Protein AF-A0A3D3LRQ9-F1 (afdb_monomer_lite)

Structure (mmCIF, N/CA/C/O backbone):
data_AF-A0A3D3LRQ9-F1
#
_entry.id   AF-A0A3D3LRQ9-F1
#
loop_
_atom_site.group_PDB
_atom_site.id
_atom_site.type_symbol
_atom_site.label_atom_id
_atom_site.label_alt_id
_atom_site.label_comp_id
_atom_site.label_asym_id
_atom_site.label_entity_id
_atom_site.label_seq_id
_atom_site.pdbx_PDB_ins_code
_atom_site.Cartn_x
_atom_site.Cartn_y
_atom_site.Cartn_z
_atom_site.occupancy
_atom_site.B_iso_or_equiv
_atom_site.auth_seq_id
_atom_site.auth_comp_id
_atom_site.auth_asym_id
_atom_site.auth_atom_id
_atom_site.pdbx_PDB_model_num
ATOM 1 N N . MET A 1 1 ? 35.166 -16.333 -10.975 1.00 52.75 1 MET A N 1
ATOM 2 C CA . MET A 1 1 ? 34.189 -16.668 -9.910 1.00 52.75 1 MET A CA 1
ATOM 3 C C . MET A 1 1 ? 33.954 -15.536 -8.901 1.00 52.75 1 MET A C 1
ATOM 5 O O . MET A 1 1 ? 32.808 -15.306 -8.561 1.00 52.75 1 MET A O 1
ATOM 9 N N . ARG A 1 2 ? 34.980 -14.784 -8.459 1.00 55.00 2 ARG A N 1
ATOM 10 C CA . ARG A 1 2 ? 34.806 -13.659 -7.507 1.00 55.00 2 ARG A CA 1
ATOM 11 C C . ARG A 1 2 ? 34.068 -12.430 -8.078 1.00 55.00 2 ARG A C 1
ATOM 13 O O . ARG A 1 2 ? 33.308 -11.805 -7.355 1.00 55.00 2 ARG A O 1
ATOM 20 N N . LEU A 1 3 ? 34.226 -12.139 -9.375 1.00 55.12 3 LEU A N 1
ATOM 21 C CA . LEU A 1 3 ? 33.551 -11.013 -10.046 1.00 55.12 3 LEU A CA 1
ATOM 22 C C . LEU A 1 3 ? 32.028 -11.217 -10.179 1.00 55.12 3 LEU A C 1
ATOM 24 O O . LEU A 1 3 ? 31.265 -10.279 -10.002 1.00 55.12 3 LEU A O 1
ATOM 28 N N . ILE A 1 4 ? 31.590 -12.454 -10.438 1.00 61.25 4 ILE A N 1
ATOM 29 C CA . ILE A 1 4 ? 30.167 -12.799 -10.615 1.00 61.25 4 ILE A CA 1
ATOM 30 C C . ILE A 1 4 ? 29.409 -12.671 -9.287 1.00 61.25 4 ILE A C 1
ATOM 32 O O . ILE A 1 4 ? 28.310 -12.130 -9.259 1.00 61.25 4 ILE A O 1
ATOM 36 N N . ILE A 1 5 ? 30.025 -13.099 -8.180 1.00 60.03 5 ILE A N 1
ATOM 37 C CA . ILE A 1 5 ? 29.439 -12.988 -6.835 1.00 60.03 5 ILE A CA 1
ATOM 38 C C . ILE A 1 5 ? 29.293 -11.511 -6.427 1.00 60.03 5 ILE A C 1
ATOM 40 O O . ILE A 1 5 ? 28.262 -11.129 -5.884 1.00 60.03 5 ILE A O 1
ATOM 44 N N . PHE A 1 6 ? 30.280 -10.668 -6.755 1.00 56.09 6 PHE A N 1
A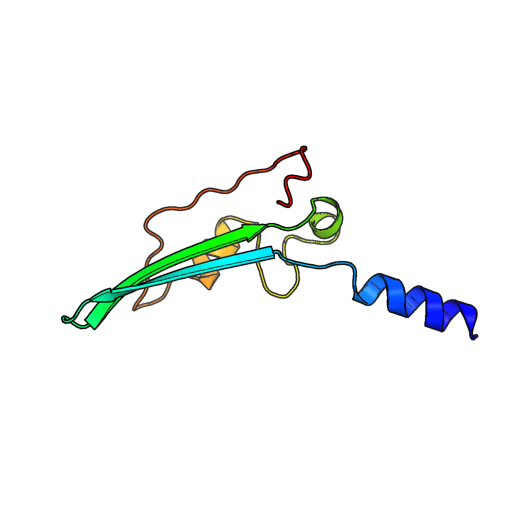TOM 45 C CA . PHE A 1 6 ? 30.227 -9.229 -6.474 1.00 56.09 6 PHE A CA 1
ATOM 46 C C . PHE A 1 6 ? 29.178 -8.497 -7.331 1.00 56.09 6 PHE A C 1
ATOM 48 O O . PHE A 1 6 ? 28.485 -7.608 -6.842 1.00 56.09 6 PHE A O 1
ATOM 55 N N . LEU A 1 7 ? 29.001 -8.901 -8.594 1.00 55.22 7 LEU A N 1
ATOM 56 C CA . LEU A 1 7 ? 27.971 -8.337 -9.473 1.00 55.22 7 LEU A CA 1
ATOM 57 C C . LEU A 1 7 ? 26.554 -8.724 -9.010 1.00 55.22 7 LEU A C 1
ATOM 59 O O . LEU A 1 7 ? 25.641 -7.904 -9.056 1.00 55.22 7 LEU A O 1
ATOM 63 N N . MET A 1 8 ? 26.381 -9.946 -8.500 1.00 54.25 8 MET A N 1
ATOM 64 C CA . MET A 1 8 ? 25.095 -10.448 -8.009 1.00 54.25 8 MET A CA 1
ATOM 65 C C . MET A 1 8 ? 24.639 -9.744 -6.718 1.00 54.25 8 MET A C 1
ATOM 67 O O . MET A 1 8 ? 23.446 -9.508 -6.547 1.00 54.25 8 MET A O 1
ATOM 71 N N . SER A 1 9 ? 25.565 -9.322 -5.847 1.00 52.03 9 SER A N 1
ATOM 72 C CA . SER A 1 9 ? 25.213 -8.552 -4.642 1.00 52.03 9 SER A CA 1
ATOM 73 C C . SER A 1 9 ? 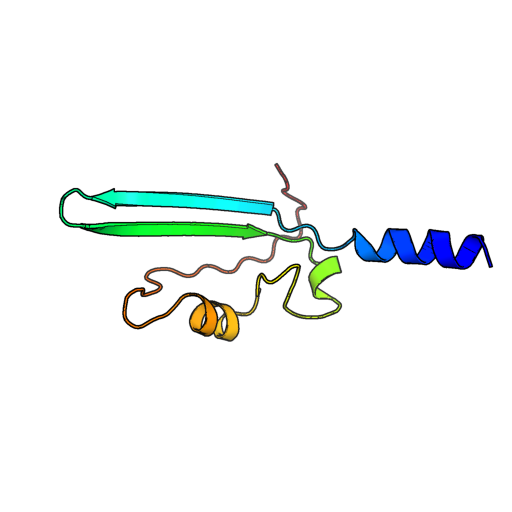24.678 -7.147 -4.934 1.00 52.03 9 SER A C 1
ATOM 75 O O . SER A 1 9 ? 23.866 -6.649 -4.164 1.00 52.03 9 SER A O 1
ATOM 77 N N . VAL A 1 10 ? 25.071 -6.513 -6.045 1.00 53.59 10 VAL A N 1
ATOM 78 C CA . VAL A 1 10 ? 24.601 -5.158 -6.402 1.00 53.59 10 VAL A CA 1
ATOM 79 C C . VAL A 1 10 ? 23.151 -5.179 -6.903 1.00 53.59 10 VAL A C 1
ATOM 81 O O . VAL A 1 10 ? 22.395 -4.245 -6.649 1.00 53.59 10 VAL A O 1
ATOM 84 N N . VAL A 1 11 ? 22.726 -6.272 -7.547 1.00 52.53 11 VAL A N 1
ATOM 85 C CA . VAL A 1 11 ? 21.341 -6.444 -8.022 1.00 52.53 11 VAL A CA 1
ATOM 86 C C . VAL A 1 11 ? 20.359 -6.562 -6.850 1.00 52.53 11 VAL A C 1
ATOM 88 O O . VAL A 1 11 ? 19.258 -6.017 -6.914 1.00 52.53 11 VAL A O 1
ATOM 91 N N . LEU A 1 12 ? 20.774 -7.199 -5.750 1.00 51.81 12 LEU A N 1
ATOM 92 C CA . LEU A 1 12 ? 19.915 -7.472 -4.591 1.00 51.81 12 LEU A CA 1
ATOM 93 C C . LEU A 1 12 ? 19.542 -6.228 -3.762 1.00 51.81 12 LEU A C 1
ATOM 95 O O . LEU A 1 12 ? 18.613 -6.302 -2.965 1.00 51.81 12 LEU A O 1
ATOM 99 N N . PHE A 1 13 ? 20.212 -5.088 -3.961 1.00 52.16 13 PHE A N 1
ATOM 100 C CA . PHE A 1 13 ? 19.945 -3.838 -3.229 1.00 52.16 13 PHE A CA 1
ATOM 101 C C . PHE A 1 13 ? 19.208 -2.769 -4.053 1.00 52.16 13 PHE A C 1
ATOM 103 O O . PHE A 1 13 ? 19.050 -1.639 -3.597 1.00 52.16 13 PHE A O 1
ATOM 110 N N . SER A 1 14 ? 18.753 -3.093 -5.265 1.00 55.62 14 SER A N 1
ATOM 111 C CA . SER A 1 14 ? 18.183 -2.094 -6.182 1.00 55.62 14 SER A CA 1
ATOM 112 C C . SER A 1 14 ? 16.742 -1.665 -5.848 1.00 55.62 14 SER A C 1
ATOM 114 O O . SER A 1 14 ? 16.344 -0.555 -6.187 1.00 55.62 14 SER A O 1
ATOM 116 N N . GLY A 1 15 ? 15.973 -2.471 -5.113 1.00 60.56 15 GLY A N 1
ATOM 117 C CA . GLY A 1 15 ? 14.542 -2.243 -4.877 1.00 60.56 15 GLY A CA 1
ATOM 118 C C . GLY A 1 15 ? 14.187 -1.493 -3.590 1.00 60.56 15 GLY A C 1
ATOM 119 O O . GLY A 1 15 ? 13.398 -2.006 -2.801 1.00 60.56 15 GLY A O 1
ATOM 120 N N . CYS A 1 16 ? 14.749 -0.310 -3.334 1.00 74.94 16 CYS A N 1
ATOM 121 C CA . CYS A 1 16 ? 14.331 0.480 -2.169 1.00 74.94 16 CYS A CA 1
ATOM 122 C C . CYS A 1 16 ? 12.943 1.112 -2.386 1.00 74.94 16 CYS A C 1
ATOM 124 O O . CYS A 1 16 ? 12.668 1.711 -3.432 1.00 74.94 16 CYS A O 1
ATOM 126 N N . VAL A 1 17 ? 12.085 1.011 -1.368 1.00 83.38 17 VAL A N 1
ATOM 127 C CA . VAL A 1 17 ? 10.805 1.724 -1.276 1.00 83.38 17 VAL A CA 1
ATOM 128 C C . VAL A 1 17 ? 10.911 2.719 -0.131 1.00 83.38 17 VAL A C 1
ATOM 130 O O . VAL A 1 17 ? 11.212 2.339 1.000 1.00 83.38 17 VAL A O 1
ATOM 133 N N . ASN A 1 18 ? 10.684 3.996 -0.420 1.00 85.69 18 ASN A N 1
ATOM 134 C CA . ASN A 1 18 ? 10.534 5.000 0.623 1.00 85.69 18 ASN A CA 1
ATOM 135 C C . ASN A 1 18 ? 9.086 4.949 1.109 1.00 85.69 18 ASN A C 1
ATOM 137 O O . ASN A 1 18 ? 8.179 5.075 0.290 1.00 85.69 18 ASN A O 1
ATOM 141 N N . LEU A 1 19 ? 8.876 4.725 2.405 1.00 87.12 19 LEU A N 1
ATOM 142 C CA . LEU A 1 19 ? 7.560 4.561 3.015 1.00 87.12 19 LEU A CA 1
ATOM 143 C C . LEU A 1 19 ? 7.375 5.586 4.130 1.00 87.12 19 LEU A C 1
ATOM 145 O O . LEU A 1 19 ? 8.149 5.647 5.080 1.00 87.12 19 LEU A O 1
ATOM 149 N N . THR A 1 20 ? 6.276 6.325 4.055 1.00 91.19 20 THR A N 1
ATOM 150 C CA . THR A 1 20 ? 5.738 7.113 5.158 1.00 91.19 20 THR A CA 1
ATOM 151 C C . THR A 1 20 ? 4.358 6.584 5.516 1.00 91.19 20 THR A C 1
ATOM 153 O O . THR A 1 20 ? 3.446 6.579 4.688 1.00 91.19 20 THR A O 1
ATOM 156 N N . GLN A 1 21 ? 4.195 6.172 6.770 1.00 92.19 21 GLN A N 1
ATOM 157 C CA . GLN A 1 21 ? 2.918 5.737 7.320 1.00 92.19 21 GLN A CA 1
ATOM 158 C C . GLN A 1 21 ? 2.479 6.695 8.424 1.00 92.19 21 GLN A C 1
ATOM 160 O O . GLN A 1 21 ? 3.241 7.000 9.342 1.00 92.19 21 GLN A O 1
ATOM 165 N N . LYS A 1 22 ? 1.225 7.137 8.356 1.00 95.19 22 LYS A N 1
ATOM 166 C CA . LYS A 1 22 ? 0.564 7.877 9.430 1.00 95.19 22 LYS A CA 1
ATOM 167 C C . LYS A 1 22 ? -0.694 7.132 9.846 1.00 95.19 22 LYS A C 1
ATOM 169 O O . LYS A 1 22 ? -1.574 6.911 9.020 1.00 95.19 22 LYS A O 1
ATOM 174 N N . THR A 1 23 ? -0.787 6.793 11.127 1.00 94.19 23 THR A N 1
ATOM 175 C CA . THR A 1 23 ? -1.949 6.109 11.704 1.00 94.19 23 THR A CA 1
ATOM 176 C C . THR A 1 23 ? -2.553 6.978 12.798 1.00 94.19 23 THR A C 1
ATOM 178 O O . THR A 1 23 ? -1.834 7.495 13.652 1.00 94.19 23 THR A O 1
ATOM 181 N N . VAL A 1 24 ? -3.872 7.140 12.772 1.00 95.75 24 VAL A N 1
ATOM 182 C CA . VAL A 1 24 ? -4.656 7.790 13.826 1.00 95.75 24 VAL A CA 1
ATOM 183 C C . VAL A 1 24 ? -5.638 6.764 14.365 1.00 95.75 24 VAL A C 1
ATOM 185 O O . VAL A 1 24 ? -6.370 6.161 13.584 1.00 95.75 24 VAL A O 1
ATOM 188 N N . ILE A 1 25 ? -5.649 6.578 15.683 1.00 95.00 25 ILE A N 1
ATOM 189 C CA . ILE A 1 25 ? -6.590 5.704 16.385 1.00 95.00 25 ILE A CA 1
ATOM 190 C C . ILE A 1 25 ? -7.395 6.583 17.336 1.00 95.00 25 ILE A C 1
ATOM 192 O O . ILE A 1 25 ? -6.827 7.336 18.129 1.00 95.00 25 ILE A O 1
ATOM 196 N N . ASN A 1 26 ? -8.710 6.503 17.222 1.00 95.06 26 ASN A N 1
ATOM 197 C CA . ASN A 1 26 ? -9.660 7.220 18.051 1.00 95.06 26 ASN A CA 1
ATOM 198 C C . ASN A 1 26 ? -10.007 6.390 19.292 1.00 95.06 26 ASN A C 1
ATOM 200 O O . ASN A 1 26 ? -9.828 5.173 19.332 1.00 95.06 26 ASN A O 1
ATOM 204 N N . PHE A 1 27 ? -10.538 7.053 20.317 1.00 94.94 27 PHE A N 1
ATOM 205 C CA . PHE A 1 27 ? -10.894 6.401 21.581 1.00 94.94 27 PHE A CA 1
ATOM 206 C C . PHE A 1 27 ? -12.019 5.363 21.436 1.00 94.94 27 PHE A C 1
ATOM 208 O O . PHE A 1 27 ? -12.094 4.415 22.210 1.00 94.94 27 PHE A O 1
ATOM 215 N N . ASP A 1 28 ? -12.873 5.522 20.425 1.00 93.69 28 ASP A N 1
ATOM 216 C CA . ASP A 1 28 ? -13.939 4.577 20.082 1.00 93.69 28 ASP A CA 1
ATOM 217 C C . ASP A 1 28 ? -13.434 3.316 19.354 1.00 93.69 28 ASP A C 1
ATOM 219 O O . ASP A 1 28 ? -14.230 2.457 18.981 1.00 93.69 28 ASP A O 1
ATOM 223 N N . GLY A 1 29 ? -12.119 3.194 19.145 1.00 88.38 29 GLY A N 1
ATOM 224 C CA . GLY A 1 29 ? -11.491 2.071 18.451 1.00 88.38 29 GLY A CA 1
ATOM 225 C C . GLY A 1 29 ? -11.490 2.195 16.926 1.00 88.38 29 GLY A C 1
ATOM 226 O O . GLY A 1 29 ? -10.874 1.365 16.257 1.00 88.38 29 GLY A O 1
ATOM 227 N N . SER A 1 30 ? -12.117 3.228 16.357 1.00 91.56 30 SER A N 1
ATOM 228 C CA . SER A 1 30 ? -11.994 3.536 14.932 1.00 91.56 30 SER A CA 1
ATOM 229 C C . SER A 1 30 ? -10.632 4.160 14.622 1.00 91.56 30 SER A C 1
ATOM 231 O O . SER A 1 30 ? -9.951 4.700 15.495 1.00 91.56 30 SER A O 1
ATOM 233 N N . GLY A 1 31 ? -10.209 4.116 13.362 1.00 93.19 31 GLY A N 1
ATOM 234 C CA . GLY A 1 31 ? -8.945 4.721 12.973 1.00 93.19 31 GLY A CA 1
ATOM 235 C C . GLY A 1 31 ? -8.841 5.016 11.490 1.00 93.19 31 GLY A C 1
ATOM 236 O O . GLY A 1 31 ? -9.657 4.586 10.676 1.00 93.19 31 GLY A O 1
ATOM 237 N N . THR A 1 32 ? -7.813 5.778 11.140 1.00 94.38 32 THR A N 1
ATOM 238 C CA . THR A 1 32 ? -7.418 6.011 9.752 1.00 94.38 32 THR A CA 1
ATOM 239 C C . THR A 1 32 ? -5.937 5.711 9.591 1.00 94.38 32 THR A C 1
ATOM 241 O O . THR A 1 32 ? -5.127 6.008 10.470 1.00 94.38 32 THR A O 1
ATOM 244 N N . MET A 1 33 ? -5.582 5.119 8.455 1.00 93.69 33 MET A N 1
ATOM 245 C CA . MET A 1 33 ? -4.201 4.886 8.063 1.00 93.69 33 MET A CA 1
ATOM 246 C C . MET A 1 33 ? -3.961 5.551 6.711 1.00 93.69 33 MET A C 1
ATOM 248 O O . MET A 1 33 ? -4.736 5.379 5.773 1.00 93.69 33 MET A O 1
ATOM 252 N N . THR A 1 34 ? -2.889 6.325 6.615 1.00 94.62 34 THR A N 1
ATOM 253 C CA . THR A 1 34 ? -2.398 6.91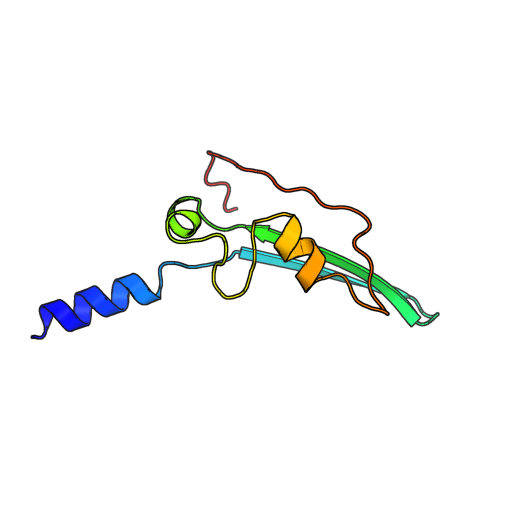5 5.371 1.00 94.62 34 THR A CA 1
ATOM 254 C C . THR A 1 34 ? -1.031 6.322 5.074 1.00 94.62 34 THR A C 1
ATOM 256 O O . THR A 1 34 ? -0.108 6.460 5.877 1.00 94.62 34 THR A O 1
ATOM 259 N N . LEU A 1 35 ? -0.920 5.656 3.928 1.00 92.50 35 LEU A N 1
ATOM 260 C CA . LEU A 1 35 ? 0.309 5.058 3.416 1.00 92.50 35 LEU A CA 1
ATOM 261 C C . LEU A 1 35 ? 0.742 5.848 2.184 1.00 92.50 35 LEU A C 1
ATOM 263 O O . LEU A 1 35 ? 0.024 5.871 1.189 1.00 92.50 35 LEU A O 1
ATOM 267 N N . ASN A 1 36 ? 1.913 6.471 2.253 1.00 92.62 36 ASN A N 1
ATOM 268 C CA . ASN A 1 36 ? 2.572 7.080 1.106 1.00 92.62 36 ASN A CA 1
ATOM 269 C C . ASN A 1 36 ? 3.859 6.308 0.861 1.00 92.62 36 ASN A C 1
ATOM 271 O O . ASN A 1 36 ? 4.744 6.315 1.717 1.00 92.62 36 ASN A O 1
ATOM 275 N N . TYR A 1 37 ? 3.967 5.642 -0.281 1.00 90.88 37 TYR A N 1
ATOM 276 C CA . TYR A 1 37 ? 5.198 4.972 -0.661 1.00 90.88 37 TYR A CA 1
ATOM 277 C C . TYR A 1 37 ? 5.574 5.270 -2.102 1.00 90.88 37 TYR A C 1
ATOM 279 O O . TYR A 1 37 ? 4.718 5.480 -2.960 1.00 90.88 37 TYR A O 1
ATOM 287 N N . ALA A 1 38 ? 6.877 5.305 -2.346 1.00 89.00 38 ALA A N 1
ATOM 288 C CA . ALA A 1 38 ? 7.448 5.606 -3.644 1.00 89.00 38 ALA A CA 1
ATOM 289 C C . ALA A 1 38 ? 8.658 4.715 -3.907 1.00 89.00 38 ALA A C 1
ATOM 291 O O . ALA A 1 38 ? 9.405 4.344 -2.998 1.00 89.00 38 ALA A O 1
ATOM 292 N N . THR A 1 39 ? 8.868 4.400 -5.177 1.00 85.88 39 THR A N 1
ATOM 293 C CA . THR A 1 39 ? 10.081 3.745 -5.654 1.00 85.88 39 THR A CA 1
ATOM 294 C C . THR A 1 39 ? 10.522 4.396 -6.954 1.00 85.88 39 THR A C 1
ATOM 296 O O . THR A 1 39 ? 9.748 5.102 -7.603 1.00 85.88 39 THR A O 1
ATOM 299 N N . LYS A 1 40 ? 11.777 4.171 -7.332 1.00 83.81 40 LYS A N 1
ATOM 300 C CA . LYS A 1 40 ? 12.301 4.666 -8.601 1.00 83.81 40 LYS A CA 1
ATOM 301 C C . LYS A 1 40 ? 11.700 3.868 -9.758 1.00 83.81 40 LYS A C 1
ATOM 303 O O . LYS A 1 40 ? 11.561 2.651 -9.674 1.00 83.81 40 LYS A O 1
ATOM 308 N N . THR A 1 41 ? 11.394 4.530 -10.870 1.00 75.81 41 THR A N 1
ATOM 309 C CA . THR A 1 41 ? 10.739 3.906 -12.036 1.00 75.81 41 THR A CA 1
ATOM 310 C C . THR A 1 41 ? 11.554 2.759 -12.639 1.00 75.81 41 THR A C 1
ATOM 312 O O . THR A 1 41 ? 10.988 1.790 -13.138 1.00 75.81 41 THR A O 1
ATOM 315 N N . ASN A 1 42 ? 12.886 2.810 -12.543 1.00 75.56 42 ASN A N 1
ATOM 316 C CA . ASN A 1 42 ? 13.755 1.705 -12.954 1.00 75.56 42 ASN A CA 1
ATOM 317 C C . ASN A 1 42 ? 13.484 0.410 -12.162 1.00 75.56 42 ASN A C 1
ATOM 319 O O . ASN A 1 42 ? 13.656 -0.669 -12.722 1.00 75.56 42 ASN A O 1
ATOM 323 N N . ASN A 1 43 ? 12.995 0.489 -10.922 1.00 75.06 43 ASN A N 1
ATOM 324 C CA . ASN A 1 43 ? 12.623 -0.683 -10.125 1.00 75.06 43 ASN A CA 1
ATOM 325 C C . ASN A 1 43 ? 11.318 -1.325 -10.609 1.00 75.06 43 ASN A C 1
ATOM 327 O O . ASN A 1 43 ? 11.134 -2.526 -10.440 1.00 75.06 43 ASN A O 1
ATOM 331 N N . LEU A 1 44 ? 10.451 -0.550 -11.269 1.00 76.06 44 LEU A N 1
ATOM 332 C CA . LEU A 1 44 ? 9.195 -1.033 -11.852 1.00 76.06 44 LEU A CA 1
ATOM 333 C C . LEU A 1 44 ? 9.375 -1.663 -13.240 1.00 76.06 44 LEU A C 1
ATOM 335 O O . LEU A 1 44 ? 8.440 -2.238 -13.791 1.00 76.06 44 LEU A O 1
ATOM 339 N N . SER A 1 45 ? 10.578 -1.588 -13.819 1.00 72.19 45 SER A N 1
ATOM 340 C CA . SER A 1 45 ? 10.862 -2.173 -15.138 1.00 72.19 45 SER A CA 1
ATOM 341 C C . SER A 1 45 ? 10.796 -3.707 -15.159 1.00 72.19 45 SER A C 1
ATOM 343 O O . SER A 1 45 ? 10.649 -4.299 -16.226 1.00 72.19 45 SER A O 1
ATOM 345 N N . ILE A 1 46 ? 10.879 -4.347 -13.987 1.00 67.25 46 ILE A N 1
ATOM 346 C CA . ILE A 1 46 ? 10.883 -5.809 -13.812 1.00 67.25 46 ILE A CA 1
ATOM 347 C C . ILE A 1 46 ? 9.503 -6.321 -13.342 1.00 67.25 46 ILE A C 1
ATOM 349 O O . ILE A 1 46 ? 9.221 -7.515 -13.431 1.00 67.25 46 ILE A O 1
ATOM 353 N N . GLY A 1 47 ? 8.616 -5.432 -12.884 1.00 78.38 47 GLY A N 1
ATOM 354 C CA . GLY A 1 47 ? 7.282 -5.768 -12.390 1.00 78.38 47 GLY A CA 1
ATOM 355 C C . GLY A 1 47 ? 6.667 -4.642 -11.561 1.00 78.38 47 GLY A C 1
ATOM 356 O O . GLY A 1 47 ? 7.318 -3.650 -11.249 1.00 78.38 47 GLY A O 1
ATOM 357 N N . ASP A 1 48 ? 5.406 -4.800 -11.174 1.00 83.56 48 ASP A N 1
ATOM 358 C CA . ASP A 1 48 ? 4.670 -3.817 -10.373 1.00 83.56 48 ASP A CA 1
ATOM 359 C C . ASP A 1 48 ? 4.837 -4.013 -8.858 1.00 83.56 48 ASP A C 1
ATOM 361 O O . ASP A 1 48 ? 4.154 -3.341 -8.086 1.00 83.56 48 ASP A O 1
ATOM 365 N N . ASN A 1 49 ? 5.727 -4.916 -8.430 1.00 86.25 49 ASN A N 1
ATOM 366 C CA . ASN A 1 49 ? 6.038 -5.181 -7.032 1.00 86.25 49 ASN A CA 1
ATOM 367 C C . ASN A 1 49 ? 7.501 -4.855 -6.723 1.00 86.25 49 ASN A C 1
ATOM 369 O O . ASN A 1 49 ? 8.411 -5.383 -7.363 1.00 86.25 49 ASN A O 1
ATOM 373 N N . VAL A 1 50 ? 7.724 -4.041 -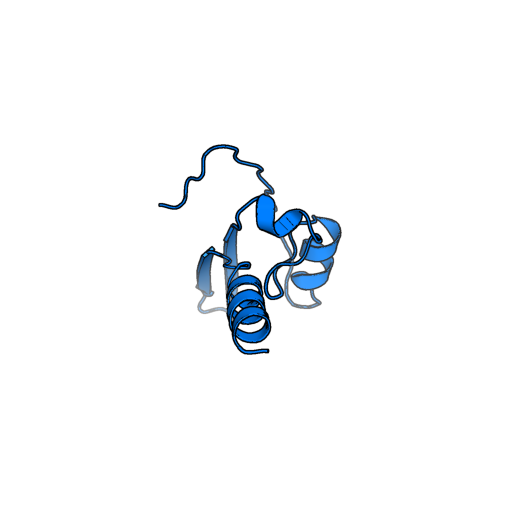5.694 1.00 85.94 50 VAL A N 1
ATOM 374 C CA . VAL A 1 50 ? 9.061 -3.763 -5.163 1.00 85.94 50 VAL A CA 1
ATOM 375 C C . VAL A 1 50 ? 9.032 -3.980 -3.660 1.00 85.94 50 VAL A C 1
ATOM 377 O O . VAL A 1 50 ? 8.324 -3.283 -2.939 1.00 85.94 50 VAL A O 1
ATOM 380 N N . GLY A 1 51 ? 9.778 -4.976 -3.178 1.00 80.44 51 GLY A N 1
ATOM 381 C CA . GLY A 1 51 ? 9.885 -5.255 -1.743 1.00 80.44 51 GLY A CA 1
ATOM 382 C C . GLY A 1 51 ? 8.543 -5.544 -1.057 1.00 80.44 51 GLY A C 1
ATOM 383 O O . GLY A 1 51 ? 8.382 -5.204 0.111 1.00 80.44 51 GLY A O 1
ATOM 384 N N . GLY A 1 52 ? 7.569 -6.121 -1.774 1.00 83.44 52 GLY A N 1
ATOM 385 C CA . GLY A 1 52 ? 6.228 -6.396 -1.248 1.00 83.44 52 GLY A CA 1
ATOM 386 C C . GLY A 1 52 ? 5.217 -5.259 -1.430 1.00 83.44 52 GLY A C 1
ATOM 387 O O . GLY A 1 52 ? 4.033 -5.483 -1.194 1.00 83.44 52 GLY A O 1
ATOM 388 N N . PHE A 1 53 ? 5.638 -4.084 -1.906 1.00 88.12 53 PHE A N 1
ATOM 389 C CA . PHE A 1 53 ? 4.742 -2.975 -2.240 1.00 88.12 53 PHE A CA 1
ATOM 390 C C . PHE A 1 53 ? 4.320 -3.054 -3.702 1.00 88.12 53 PHE A C 1
ATOM 392 O O . PHE A 1 53 ? 5.172 -3.135 -4.586 1.00 88.12 53 PHE A O 1
ATOM 399 N N . TYR A 1 54 ? 3.011 -3.011 -3.944 1.00 91.31 54 TYR A N 1
ATOM 400 C CA . TYR A 1 54 ? 2.445 -3.000 -5.289 1.00 91.31 54 TYR A CA 1
ATOM 401 C C . TYR A 1 54 ? 2.185 -1.576 -5.771 1.00 91.31 54 TYR A C 1
ATOM 403 O O . TYR A 1 54 ? 1.749 -0.735 -4.996 1.00 91.31 54 TYR A O 1
ATOM 411 N N . PHE A 1 55 ? 2.400 -1.325 -7.059 1.00 89.25 55 PHE A N 1
ATOM 412 C CA . PHE A 1 55 ? 2.218 -0.006 -7.677 1.00 89.25 55 PHE A CA 1
ATOM 413 C C . PHE A 1 55 ? 1.065 0.030 -8.694 1.00 89.25 55 PHE A C 1
ATOM 415 O O . PHE A 1 55 ? 0.770 1.085 -9.254 1.00 89.25 55 PHE A O 1
ATOM 422 N N . SER A 1 56 ? 0.382 -1.099 -8.915 1.00 91.31 56 SER A N 1
ATOM 423 C CA . SER A 1 56 ? -0.841 -1.171 -9.717 1.00 91.31 56 SER A CA 1
ATOM 424 C C . SER A 1 56 ? -2.089 -1.027 -8.843 1.00 91.31 56 SER A C 1
ATOM 426 O O . SER A 1 56 ? -2.197 -1.617 -7.769 1.00 91.31 56 SER A O 1
ATOM 428 N N . GLU A 1 57 ? -3.072 -0.255 -9.310 1.00 91.44 57 GLU A N 1
ATOM 429 C CA . GLU A 1 57 ? -4.294 0.022 -8.544 1.00 91.44 57 GLU A CA 1
ATOM 430 C C . GLU A 1 57 ? -5.029 -1.251 -8.098 1.00 91.44 57 GLU A C 1
ATOM 432 O O . GLU A 1 57 ? -5.456 -1.341 -6.946 1.00 91.44 57 GLU A O 1
ATOM 437 N N . SER A 1 58 ? -5.152 -2.247 -8.978 1.00 92.50 58 SER A N 1
ATOM 438 C CA . SER A 1 58 ? -5.837 -3.505 -8.664 1.00 92.50 58 SER A CA 1
ATOM 439 C C . SER A 1 58 ? -5.175 -4.235 -7.497 1.00 92.50 58 SER A C 1
ATOM 441 O O . SER A 1 58 ? -5.859 -4.610 -6.545 1.00 92.50 58 SER A O 1
ATOM 443 N N . LYS A 1 59 ? -3.846 -4.373 -7.525 1.00 93.19 59 LYS A N 1
ATOM 444 C CA . LYS A 1 59 ? -3.085 -5.044 -6.467 1.00 93.19 59 LYS A CA 1
ATOM 445 C C . LYS A 1 59 ? -3.064 -4.249 -5.171 1.00 93.19 59 LYS A C 1
ATOM 447 O O . LYS A 1 59 ? -3.137 -4.844 -4.099 1.00 93.19 59 LYS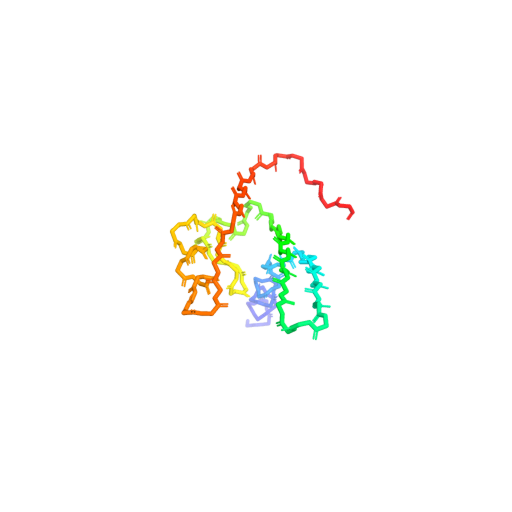 A O 1
ATOM 452 N N . ILE A 1 60 ? -3.028 -2.920 -5.246 1.00 92.12 60 ILE A N 1
ATOM 453 C CA . ILE A 1 60 ? -3.143 -2.053 -4.066 1.00 92.12 60 ILE A CA 1
ATOM 454 C C . ILE A 1 60 ? -4.495 -2.277 -3.384 1.00 92.12 60 ILE A C 1
ATOM 456 O O . ILE A 1 60 ? -4.550 -2.486 -2.172 1.00 92.12 60 ILE A O 1
ATOM 460 N N . ARG A 1 61 ? -5.587 -2.281 -4.154 1.00 93.81 61 ARG A N 1
ATOM 461 C CA . ARG A 1 61 ? -6.933 -2.514 -3.615 1.00 93.81 61 ARG A CA 1
ATOM 462 C C . ARG A 1 61 ? -7.079 -3.907 -3.020 1.00 93.81 61 ARG A C 1
ATOM 464 O O . ARG A 1 61 ? -7.601 -4.011 -1.917 1.00 93.81 61 ARG A O 1
ATOM 471 N N . GLU A 1 62 ? -6.574 -4.930 -3.702 1.00 93.12 62 GLU A N 1
ATOM 472 C CA . GLU A 1 62 ? -6.538 -6.314 -3.212 1.00 93.12 62 GLU A CA 1
ATOM 473 C C . GLU A 1 62 ? -5.751 -6.442 -1.896 1.00 93.12 62 GLU A C 1
ATOM 475 O O . GLU A 1 62 ? -6.161 -7.173 -1.004 1.00 93.12 62 GLU A O 1
ATOM 480 N N . THR A 1 63 ? -4.645 -5.705 -1.754 1.00 91.50 63 THR A N 1
ATOM 481 C CA . THR A 1 63 ? -3.740 -5.825 -0.598 1.00 91.50 63 THR A CA 1
ATOM 482 C C . THR A 1 63 ? -4.249 -5.092 0.645 1.00 91.50 63 THR A C 1
ATOM 484 O O . THR A 1 63 ? -4.084 -5.590 1.756 1.00 91.50 63 THR A O 1
ATOM 487 N N . TYR A 1 64 ? -4.828 -3.896 0.489 1.00 91.12 64 TYR A N 1
ATOM 488 C CA . TYR A 1 64 ? -5.177 -3.029 1.628 1.00 91.12 64 TYR A CA 1
ATOM 489 C C . TYR A 1 64 ? -6.678 -2.977 1.953 1.00 91.12 64 TYR A C 1
ATOM 491 O O . TYR A 1 64 ? -7.066 -2.389 2.970 1.00 91.12 64 TYR A O 1
ATOM 499 N N . THR A 1 65 ? -7.527 -3.596 1.131 1.00 93.31 65 THR A N 1
ATOM 500 C CA . THR A 1 65 ? -8.955 -3.768 1.440 1.00 93.31 65 THR A CA 1
ATOM 501 C C . THR A 1 65 ? -9.167 -5.103 2.146 1.00 93.31 65 THR A C 1
ATOM 503 O O . THR A 1 65 ? -8.677 -6.133 1.695 1.00 93.31 65 THR A O 1
ATOM 506 N N . SER A 1 66 ? -9.913 -5.096 3.245 1.00 91.88 66 SER A N 1
ATOM 507 C CA . SER A 1 66 ? -10.289 -6.295 3.997 1.00 91.88 66 SER A CA 1
ATOM 508 C C . SER A 1 66 ? -11.673 -6.114 4.623 1.00 91.88 66 SER A C 1
ATOM 510 O O . SER A 1 66 ? -12.272 -5.047 4.514 1.00 91.88 66 SER A O 1
ATOM 512 N N . GLU A 1 67 ? -12.172 -7.122 5.337 1.00 93.31 67 GLU A N 1
ATOM 513 C CA . GLU A 1 67 ? -13.434 -7.017 6.089 1.00 93.31 67 GLU A CA 1
ATOM 514 C C . GLU A 1 67 ? -13.436 -5.870 7.118 1.00 93.31 67 GLU A C 1
ATOM 516 O O . GLU A 1 67 ? -14.497 -5.363 7.469 1.00 93.31 67 GLU A O 1
ATOM 521 N N . ASN A 1 68 ? -12.255 -5.436 7.577 1.00 90.31 68 ASN A N 1
ATOM 522 C CA . ASN A 1 68 ? -12.091 -4.414 8.615 1.00 90.31 68 ASN A CA 1
ATOM 523 C C . ASN A 1 68 ? -11.377 -3.147 8.113 1.00 90.31 68 ASN A C 1
ATOM 525 O O . ASN A 1 68 ? -11.036 -2.271 8.910 1.00 90.31 68 ASN A O 1
ATOM 529 N N . SER A 1 69 ? -11.103 -3.040 6.810 1.00 89.44 69 SER A N 1
ATOM 530 C CA . SER A 1 69 ? -10.402 -1.892 6.231 1.00 89.44 69 SER A CA 1
ATOM 531 C C . SER A 1 69 ? -10.871 -1.592 4.813 1.00 89.44 69 SER A C 1
ATOM 533 O O . SER A 1 69 ? -10.927 -2.470 3.958 1.00 89.44 69 SER A O 1
ATOM 535 N N . GLU A 1 70 ? -11.135 -0.318 4.537 1.00 93.19 70 GLU A N 1
ATOM 536 C CA . GLU A 1 70 ? -11.496 0.165 3.206 1.00 93.19 70 GLU A CA 1
ATOM 537 C C . GLU A 1 70 ? -10.552 1.281 2.750 1.00 93.19 70 GLU A C 1
ATOM 539 O O . GLU A 1 70 ? -10.115 2.128 3.536 1.00 93.19 70 GLU A O 1
ATOM 544 N N . ILE A 1 71 ? -10.253 1.311 1.452 1.00 92.06 71 ILE A N 1
ATOM 545 C CA . ILE A 1 71 ? -9.470 2.392 0.853 1.00 92.06 71 ILE A CA 1
ATOM 546 C C . ILE A 1 71 ? -10.412 3.540 0.489 1.00 92.06 71 ILE A C 1
ATOM 548 O O . ILE A 1 71 ? -11.105 3.485 -0.526 1.00 92.06 71 ILE A O 1
ATOM 552 N N . LYS A 1 72 ? -10.394 4.611 1.290 1.00 90.75 72 LYS A N 1
ATOM 553 C CA . LYS A 1 72 ? -11.207 5.816 1.038 1.00 90.75 72 LYS A CA 1
ATOM 554 C C . LYS A 1 72 ? -10.659 6.709 -0.072 1.00 90.75 72 LYS A C 1
ATOM 556 O O . LYS A 1 72 ? -11.427 7.361 -0.769 1.00 90.75 72 LYS A O 1
ATOM 561 N N . ASN A 1 73 ? -9.339 6.770 -0.218 1.00 91.00 73 ASN A N 1
ATOM 562 C CA . ASN A 1 73 ? -8.681 7.575 -1.239 1.00 91.00 73 ASN A CA 1
ATOM 563 C C . ASN A 1 73 ? -7.453 6.829 -1.763 1.00 91.00 73 ASN A C 1
ATOM 565 O O . ASN A 1 73 ? -6.685 6.280 -0.972 1.00 91.00 73 ASN A O 1
ATOM 569 N N . LEU A 1 74 ? -7.280 6.818 -3.083 1.00 93.38 74 LEU A N 1
ATOM 570 C CA . LEU A 1 74 ? -6.130 6.230 -3.755 1.00 93.38 74 LEU A CA 1
ATOM 571 C C . LEU A 1 74 ? -5.631 7.208 -4.811 1.00 93.38 74 LEU A C 1
ATOM 573 O O . LEU A 1 74 ? -6.389 7.643 -5.675 1.00 93.38 74 LEU A O 1
ATOM 577 N N . LYS A 1 75 ? -4.341 7.523 -4.741 1.00 92.75 75 LYS A N 1
ATOM 578 C CA . LYS A 1 75 ? -3.649 8.364 -5.709 1.00 92.75 75 LYS A CA 1
ATOM 579 C C . LYS A 1 75 ? -2.369 7.652 -6.119 1.00 92.75 75 LYS A C 1
ATOM 581 O O . LYS A 1 75 ? -1.566 7.304 -5.259 1.00 92.75 75 LYS A O 1
ATOM 586 N N . ILE A 1 76 ? -2.201 7.435 -7.418 1.00 89.31 76 ILE A N 1
ATOM 587 C CA . ILE A 1 76 ? -0.988 6.862 -7.999 1.00 89.31 76 ILE A CA 1
ATOM 588 C C . ILE A 1 76 ? -0.412 7.928 -8.919 1.00 89.31 76 ILE A C 1
ATOM 590 O O . ILE A 1 76 ? -1.097 8.409 -9.820 1.00 89.31 76 ILE A O 1
ATOM 594 N N . GLU A 1 77 ? 0.827 8.329 -8.662 1.00 87.88 77 GLU A N 1
ATOM 595 C CA . GLU A 1 77 ? 1.515 9.359 -9.434 1.00 87.88 77 GLU A CA 1
ATOM 596 C C . GLU A 1 77 ? 2.817 8.801 -9.986 1.00 87.88 77 GLU A C 1
ATOM 598 O O . GLU A 1 77 ? 3.545 8.092 -9.293 1.00 87.88 77 GLU A O 1
ATOM 603 N N . ASN A 1 78 ? 3.118 9.154 -11.233 1.00 81.19 78 ASN A N 1
ATOM 604 C CA . ASN A 1 78 ? 4.423 8.919 -11.827 1.00 81.19 78 ASN A CA 1
ATOM 605 C C . ASN A 1 78 ? 5.129 10.273 -11.939 1.00 81.19 78 ASN A C 1
ATOM 607 O O . ASN A 1 78 ? 4.625 11.179 -12.603 1.00 81.19 78 ASN A O 1
ATOM 611 N N . SER A 1 79 ? 6.255 10.429 -11.248 1.00 72.38 79 SER A N 1
ATOM 612 C CA . SER A 1 79 ? 7.060 11.649 -11.284 1.00 72.38 79 SER A CA 1
ATOM 613 C C . SER A 1 79 ? 8.399 11.345 -11.939 1.00 72.38 79 SER A C 1
ATOM 615 O O . SER A 1 79 ? 9.159 10.517 -11.448 1.00 72.38 79 SER A O 1
ATOM 617 N N . GLU A 1 80 ? 8.711 12.055 -13.024 1.00 62.78 80 GLU A N 1
ATOM 618 C CA . GLU A 1 80 ? 10.037 12.011 -13.663 1.00 62.78 80 GLU A CA 1
ATOM 619 C C . GLU A 1 80 ? 11.103 12.759 -12.853 1.00 62.78 80 GLU A C 1
ATOM 621 O O . GLU A 1 80 ? 12.303 12.555 -13.037 1.00 62.78 80 GLU A O 1
ATOM 626 N N . LYS A 1 81 ? 10.676 13.630 -11.932 1.00 56.62 81 LYS A N 1
ATOM 627 C CA . LYS A 1 81 ? 11.575 14.206 -10.938 1.00 56.62 81 LYS A CA 1
ATOM 628 C C . LYS A 1 81 ? 11.790 13.145 -9.872 1.00 56.62 81 LYS A C 1
ATOM 630 O O . LYS A 1 81 ? 10.822 12.765 -9.210 1.00 56.62 81 LYS A O 1
ATOM 635 N N . ASP A 1 82 ? 13.040 12.704 -9.717 1.00 50.47 82 ASP A N 1
ATOM 636 C CA . ASP A 1 82 ? 13.545 11.931 -8.572 1.00 50.47 82 ASP A CA 1
ATOM 637 C C . ASP A 1 82 ? 13.410 12.813 -7.317 1.00 50.47 82 ASP A C 1
ATOM 639 O O . ASP A 1 82 ? 14.384 13.292 -6.751 1.00 50.47 82 ASP A O 1
ATOM 643 N N . SER A 1 83 ? 12.176 13.135 -6.925 1.00 48.25 83 SER A N 1
ATOM 644 C CA . SER A 1 83 ? 11.855 13.820 -5.681 1.00 48.25 83 SER A CA 1
ATOM 645 C C . SER A 1 83 ? 11.744 12.763 -4.596 1.00 48.25 83 SER A C 1
ATOM 647 O O . SER A 1 83 ? 10.716 12.584 -3.948 1.00 48.25 83 SER A O 1
ATOM 649 N N . LEU A 1 84 ? 12.858 12.060 -4.410 1.00 50.06 84 LEU A N 1
ATOM 650 C CA . LEU A 1 84 ? 13.306 11.789 -3.064 1.00 50.06 84 LEU A CA 1
ATOM 651 C C . LEU A 1 84 ? 13.528 13.170 -2.441 1.00 50.06 84 LEU A C 1
ATOM 653 O O . LEU A 1 84 ? 14.259 13.993 -2.992 1.00 50.06 84 LEU A O 1
ATOM 657 N N . VAL A 1 85 ? 12.832 13.454 -1.346 1.00 40.62 85 VAL A N 1
ATOM 658 C CA . VAL A 1 85 ? 13.419 14.360 -0.355 1.00 40.62 85 VAL A CA 1
ATOM 659 C C . VAL A 1 85 ? 14.804 13.825 -0.000 1.00 40.62 85 VAL A C 1
ATOM 661 O O .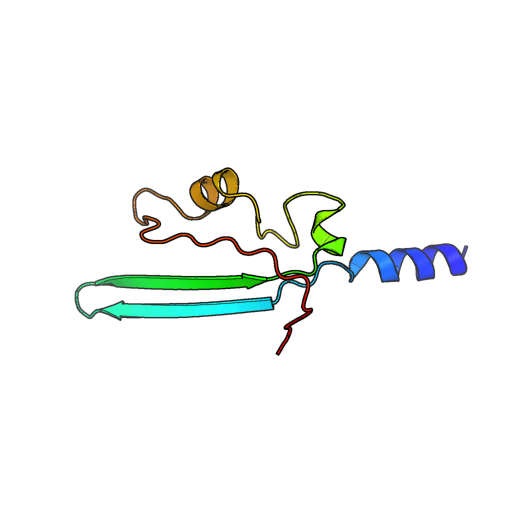 VAL A 1 85 ? 14.914 12.583 0.143 1.00 40.62 85 VAL A O 1
#

Foldseek 3Di:
DVVVVVVVVVVVPQQDKDWDKDKDADPVRDIDIDIDIDTDVVNCVVHQDGPNDGLDPVVVQVPQDDPRGHDPDDDHDDDPPPPPD

pLDDT: mean 79.84, std 16.03, range [40.62, 95.75]

Sequence (85 aa):
MRLIIFLMSVVLFSGCVNLTQKTVINFDGSGTMTLNYATKTNNLSIGDNVGGFYFSESKIRETYTSENSEIKNLKIENSEKDSLV

Secondary structure (DSSP, 8-state):
-HHHHHHHHHHTT----EEEEEEEE-TTS-EEEEEEEE--GGGGGS-SEETTEE-SHHHHHHHH-BTTB--S-------SS----

Radius of gyration: 16.83 Å; chains: 1; bounding box: 49×31×37 Å